Protein AF-A0A0E0A949-F1 (afdb_monomer_lite)

InterPro domains:
  IPR022618 Defensin-like protein 20-28 [PF10868] (15-62)
  IPR022618 Defensin-like protein 20-28 [PTHR34453] (5-62)

Radius of gyration: 12.68 Å; chains: 1; bounding box: 22×45×23 Å

Secondary structure (DSSP, 8-state):
---------PPPPPTTEEESEETTEES--GGGHHHHHHHHTTTSSEEEEEEETTEEEEEEE-

Sequence (62 aa):
MARMIITAAAAEPNCCVDFHSWAKNTGCSPEQSDDCNTWCQSQCRGGECKPRGGRHFCHCFC

Foldseek 3Di:
DDDPPPPPPFPQDDAQDWACGGDNDGFDDQVCQVVLQVRLVVPAPGWGWDDDPNTTTIHGHD

pLDDT: mean 84.18, std 15.53, range [44.03, 96.5]

Organism: NCBI:txid40148

Structure (mmCIF, N/CA/C/O backbone):
data_AF-A0A0E0A949-F1
#
_entry.id   AF-A0A0E0A949-F1
#
loop_
_atom_site.group_PDB
_atom_site.id
_atom_site.type_symbol
_atom_site.label_atom_id
_atom_site.label_alt_id
_atom_site.label_comp_id
_atom_site.label_asym_id
_atom_site.label_entity_id
_atom_site.label_seq_id
_atom_site.pdbx_PDB_ins_code
_atom_site.Cartn_x
_atom_site.Cartn_y
_atom_site.Cartn_z
_atom_site.occupancy
_atom_site.B_iso_or_equiv
_atom_site.auth_seq_id
_atom_site.auth_comp_id
_atom_site.auth_asym_id
_atom_site.auth_atom_id
_atom_site.pdbx_PDB_model_num
ATOM 1 N N . MET A 1 1 ? 1.765 37.171 -2.670 1.00 49.00 1 MET A N 1
ATOM 2 C CA . MET A 1 1 ? 1.976 35.958 -3.490 1.00 49.00 1 MET A CA 1
ATOM 3 C C . MET A 1 1 ? 1.532 34.742 -2.671 1.00 49.00 1 MET A C 1
ATOM 5 O O . MET A 1 1 ? 2.322 34.236 -1.885 1.00 49.00 1 MET A O 1
ATOM 9 N N . ALA A 1 2 ? 0.268 34.317 -2.748 1.00 44.03 2 ALA A N 1
ATOM 10 C CA . ALA A 1 2 ? -0.175 33.110 -2.043 1.00 44.03 2 ALA A CA 1
ATOM 11 C C . ALA A 1 2 ? 0.220 31.884 -2.882 1.00 44.03 2 ALA A C 1
ATOM 13 O O . ALA A 1 2 ? -0.331 31.663 -3.957 1.00 44.03 2 ALA A O 1
ATOM 14 N N . ARG A 1 3 ? 1.230 31.130 -2.435 1.00 53.91 3 ARG A N 1
ATOM 15 C CA . ARG A 1 3 ? 1.602 29.850 -3.048 1.00 53.91 3 ARG A CA 1
A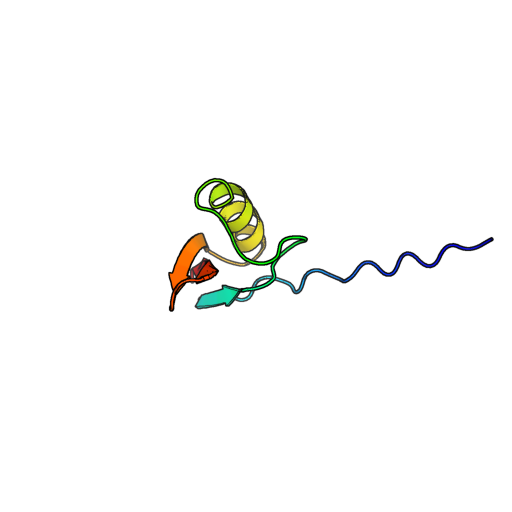TOM 16 C C . ARG A 1 3 ? 0.581 28.808 -2.596 1.00 53.91 3 ARG A C 1
ATOM 18 O O . ARG A 1 3 ? 0.634 28.369 -1.453 1.00 53.91 3 ARG A O 1
ATOM 25 N N . MET A 1 4 ? -0.349 28.433 -3.472 1.00 46.34 4 MET A N 1
ATOM 26 C CA . MET A 1 4 ? -1.148 27.224 -3.271 1.00 46.34 4 MET A CA 1
ATOM 27 C C . MET A 1 4 ? -0.199 26.029 -3.372 1.00 46.34 4 MET A C 1
ATOM 29 O O . MET A 1 4 ? 0.247 25.664 -4.459 1.00 46.34 4 MET A O 1
ATOM 33 N N . ILE A 1 5 ? 0.172 25.466 -2.224 1.00 57.25 5 ILE A N 1
ATOM 34 C CA . ILE A 1 5 ? 0.850 24.176 -2.171 1.00 57.25 5 ILE A CA 1
ATOM 35 C C . ILE A 1 5 ? -0.229 23.146 -2.491 1.00 57.25 5 ILE A C 1
ATOM 37 O O . ILE A 1 5 ? -1.090 22.870 -1.660 1.00 57.25 5 ILE A O 1
ATOM 41 N N . ILE A 1 6 ? -0.215 22.608 -3.710 1.00 49.66 6 ILE A N 1
ATOM 4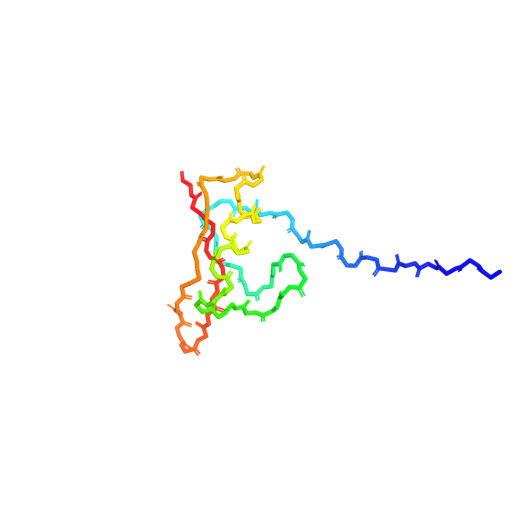2 C CA . ILE A 1 6 ? -0.952 21.385 -4.023 1.00 49.66 6 ILE A CA 1
ATOM 43 C C . ILE A 1 6 ? -0.200 20.271 -3.294 1.00 49.66 6 ILE A C 1
ATOM 45 O O . ILE A 1 6 ? 0.703 19.642 -3.841 1.00 49.66 6 ILE A O 1
ATOM 49 N N . THR A 1 7 ? -0.503 20.067 -2.014 1.00 48.78 7 THR A N 1
ATOM 50 C CA . THR A 1 7 ? -0.197 18.797 -1.367 1.00 48.78 7 THR A CA 1
ATOM 51 C C . THR A 1 7 ? -1.071 17.781 -2.076 1.00 48.78 7 THR A C 1
ATOM 53 O O . THR A 1 7 ? -2.276 17.742 -1.839 1.00 48.78 7 THR A O 1
ATOM 56 N N . ALA A 1 8 ? -0.485 16.997 -2.985 1.00 48.78 8 ALA A N 1
ATOM 57 C CA . ALA A 1 8 ? -1.064 15.714 -3.344 1.00 48.78 8 ALA A CA 1
ATOM 58 C C . ALA A 1 8 ? -1.250 14.985 -2.013 1.00 48.78 8 ALA A C 1
ATOM 60 O O . ALA A 1 8 ? -0.267 14.584 -1.386 1.00 48.78 8 ALA A O 1
ATOM 61 N N . ALA A 1 9 ? -2.483 14.974 -1.507 1.00 50.16 9 ALA A N 1
ATOM 62 C CA . ALA A 1 9 ? -2.807 14.230 -0.313 1.00 50.16 9 ALA A CA 1
ATOM 63 C C . ALA A 1 9 ? -2.458 12.791 -0.663 1.00 50.16 9 ALA A C 1
ATOM 65 O O . ALA A 1 9 ? -3.064 12.203 -1.560 1.00 50.16 9 ALA A O 1
ATOM 66 N N . ALA A 1 10 ? -1.401 12.280 -0.039 1.00 58.62 10 ALA A N 1
ATOM 67 C CA . ALA A 1 10 ? -1.138 10.863 -0.058 1.00 58.62 10 ALA A CA 1
ATOM 68 C C . ALA A 1 10 ? -2.450 10.189 0.328 1.00 58.62 10 ALA A C 1
ATOM 70 O O . ALA A 1 10 ? -2.992 10.520 1.384 1.00 58.62 10 ALA A O 1
ATOM 71 N N . ALA A 1 11 ? -2.994 9.339 -0.544 1.00 67.81 11 ALA A N 1
ATOM 72 C CA . ALA A 1 11 ? -4.212 8.614 -0.220 1.00 67.81 11 ALA A CA 1
ATOM 73 C C . ALA A 1 11 ? -4.015 7.933 1.139 1.00 67.81 11 ALA A C 1
ATOM 75 O O . ALA A 1 11 ? -2.924 7.439 1.424 1.00 67.81 11 ALA A O 1
ATOM 76 N N . GLU A 1 12 ? -5.026 7.961 1.998 1.00 82.56 12 GLU A N 1
ATOM 77 C CA . GLU A 1 12 ? -4.937 7.272 3.280 1.00 82.56 12 GLU A CA 1
ATOM 78 C C . GLU A 1 12 ? -4.824 5.753 3.047 1.00 82.56 12 GLU A C 1
ATOM 80 O O . GLU A 1 12 ? -5.416 5.231 2.089 1.00 82.56 12 GLU A O 1
ATOM 85 N N . PRO A 1 13 ? -4.039 5.029 3.866 1.00 88.81 13 PRO A N 1
ATOM 86 C CA . PRO A 1 13 ? -3.848 3.599 3.673 1.00 88.81 13 PRO A CA 1
ATOM 87 C C . PRO A 1 13 ? -5.162 2.854 3.922 1.00 88.81 13 PRO A C 1
ATOM 89 O O . PRO A 1 13 ? -5.786 2.998 4.968 1.00 88.81 13 PRO A O 1
ATOM 92 N N . ASN A 1 14 ? -5.556 2.021 2.959 1.00 92.88 14 ASN A N 1
ATOM 93 C CA . ASN A 1 14 ? -6.629 1.042 3.127 1.00 92.88 14 ASN A CA 1
ATOM 94 C C . ASN A 1 14 ? -6.004 -0.328 3.410 1.00 92.88 14 ASN A C 1
ATOM 96 O O . ASN A 1 14 ? -5.006 -0.699 2.792 1.00 92.88 14 ASN A O 1
ATOM 100 N N . CYS A 1 15 ? -6.583 -1.097 4.327 1.00 94.25 15 CYS A N 1
ATOM 101 C CA . CYS A 1 15 ? -6.013 -2.382 4.733 1.00 94.25 15 CYS A CA 1
ATOM 102 C C . CYS A 1 15 ? -6.319 -3.492 3.716 1.00 94.25 15 CYS A C 1
ATOM 104 O O . CYS A 1 15 ? -7.348 -3.461 3.044 1.00 94.25 15 CYS A O 1
ATOM 106 N N . CYS A 1 16 ? -5.429 -4.482 3.620 1.00 94.56 16 CYS A N 1
ATOM 107 C CA . CYS A 1 16 ? -5.435 -5.561 2.624 1.00 94.56 16 CYS A CA 1
ATOM 108 C C . CYS A 1 16 ? -5.331 -5.090 1.163 1.00 94.56 16 CYS A C 1
ATOM 110 O O . CYS A 1 16 ? -5.861 -5.738 0.259 1.00 94.56 16 CYS A O 1
ATOM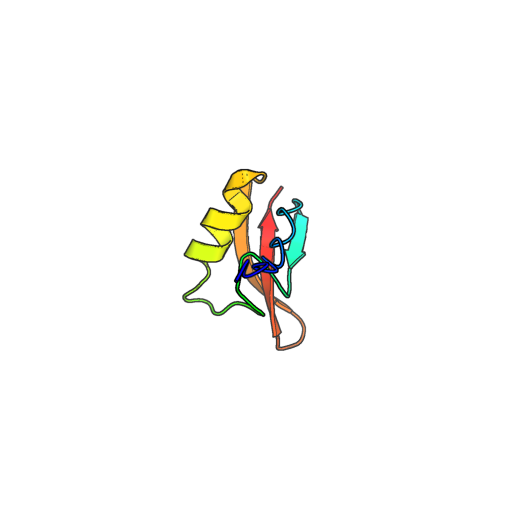 112 N N . VAL A 1 17 ? -4.640 -3.975 0.919 1.00 92.69 17 VAL A N 1
ATOM 113 C CA . VAL A 1 17 ? -4.483 -3.385 -0.418 1.00 92.69 17 VAL A CA 1
ATOM 114 C C . VAL A 1 17 ? -3.004 -3.207 -0.758 1.00 92.69 17 VAL A C 1
ATOM 116 O O . VAL A 1 17 ? -2.195 -2.839 0.094 1.00 92.69 17 VAL A O 1
ATOM 119 N N . ASP A 1 18 ? -2.666 -3.461 -2.025 1.00 92.56 18 ASP A N 1
ATOM 120 C CA . ASP A 1 18 ? -1.363 -3.158 -2.618 1.00 92.56 18 ASP A CA 1
ATOM 121 C C . ASP A 1 18 ? -1.350 -1.727 -3.176 1.00 92.56 18 ASP A C 1
ATOM 123 O O . ASP A 1 18 ? -2.1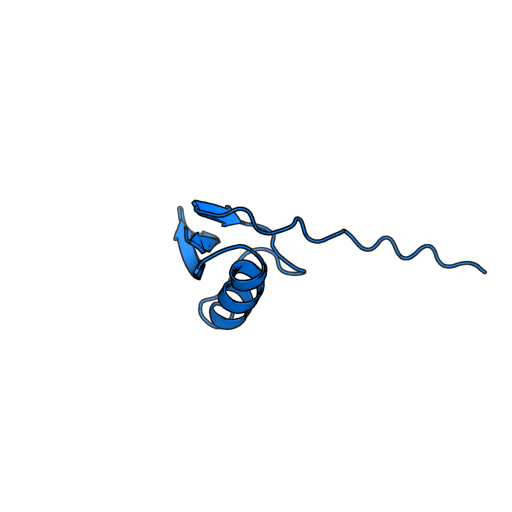09 -1.391 -4.089 1.00 92.56 18 ASP A O 1
ATOM 127 N N . PHE A 1 19 ? -0.440 -0.891 -2.684 1.00 91.88 19 PHE A N 1
ATOM 128 C CA . PHE A 1 19 ? -0.258 0.480 -3.145 1.00 91.88 19 PHE A CA 1
ATOM 129 C C . PHE A 1 19 ? 0.998 0.615 -3.996 1.00 91.88 19 PHE A C 1
ATOM 131 O O . PHE A 1 19 ? 2.125 0.417 -3.534 1.00 91.88 19 PHE A O 1
ATOM 138 N N . HIS A 1 20 ? 0.804 1.009 -5.256 1.00 90.31 20 HIS A N 1
ATOM 139 C CA . HIS A 1 20 ? 1.920 1.425 -6.104 1.00 90.31 20 HIS A CA 1
ATOM 140 C C . HIS A 1 20 ? 2.386 2.840 -5.772 1.00 90.31 20 HIS A C 1
ATOM 142 O O . HIS A 1 20 ? 3.547 3.152 -5.965 1.00 90.31 20 HIS A O 1
ATOM 148 N N . SER A 1 21 ? 1.502 3.690 -5.263 1.00 90.12 21 SER A N 1
ATOM 149 C CA . SER A 1 21 ? 1.839 5.030 -4.796 1.00 90.12 21 SER A CA 1
ATOM 150 C C . SER A 1 21 ? 1.242 5.199 -3.410 1.00 90.12 21 SER A C 1
ATOM 152 O O . SER A 1 21 ? 0.050 4.964 -3.220 1.00 90.12 21 SER A O 1
ATOM 154 N N . TRP A 1 22 ? 2.082 5.558 -2.449 1.00 89.00 22 TRP A N 1
ATOM 155 C CA . TRP A 1 22 ? 1.742 5.625 -1.031 1.00 89.00 22 TRP A CA 1
ATOM 156 C C . TRP A 1 22 ? 2.592 6.698 -0.362 1.00 89.00 22 TRP A C 1
ATOM 158 O O . TRP A 1 22 ? 3.733 6.922 -0.768 1.00 89.00 22 TRP A O 1
ATOM 168 N N . ALA A 1 23 ? 2.056 7.386 0.649 1.00 85.75 23 ALA A N 1
ATOM 169 C CA . ALA A 1 23 ? 2.710 8.565 1.222 1.00 85.75 23 ALA A CA 1
ATOM 170 C C . ALA A 1 23 ? 3.199 9.531 0.108 1.00 85.75 23 ALA A C 1
ATOM 172 O O . ALA A 1 23 ? 2.402 10.070 -0.659 1.00 85.75 23 ALA A O 1
ATOM 173 N N . LYS A 1 24 ? 4.515 9.728 -0.016 1.00 86.00 24 LYS A N 1
ATOM 174 C CA . LYS A 1 24 ? 5.152 10.524 -1.084 1.00 86.00 24 LYS A CA 1
ATOM 175 C C . LYS A 1 24 ? 5.970 9.667 -2.061 1.00 86.00 24 LYS A C 1
ATOM 177 O O . LYS A 1 24 ? 6.703 10.211 -2.883 1.00 86.00 24 LYS A O 1
ATOM 182 N N . ASN A 1 25 ? 5.852 8.347 -1.961 1.00 84.31 25 ASN A N 1
ATOM 183 C CA . ASN A 1 25 ? 6.647 7.370 -2.690 1.00 84.31 25 ASN A CA 1
ATOM 184 C C . ASN A 1 25 ? 5.851 6.766 -3.855 1.00 84.31 25 ASN A C 1
ATOM 186 O O . ASN A 1 25 ? 4.624 6.652 -3.814 1.00 84.31 25 ASN A O 1
ATOM 190 N N . THR A 1 26 ? 6.565 6.367 -4.908 1.00 87.88 26 THR A N 1
ATOM 191 C CA . THR A 1 26 ? 6.031 5.544 -6.002 1.00 87.88 26 THR A CA 1
ATOM 192 C C . THR A 1 26 ? 6.886 4.291 -6.130 1.00 87.88 26 THR A C 1
ATOM 194 O O . THR A 1 26 ? 8.107 4.365 -6.225 1.00 87.88 26 THR A O 1
ATOM 197 N N . GLY A 1 27 ? 6.233 3.137 -6.123 1.00 84.62 27 GLY A N 1
ATOM 198 C CA . GLY A 1 27 ? 6.825 1.844 -5.838 1.00 84.62 27 GLY A CA 1
ATOM 199 C C . GLY A 1 27 ? 7.224 1.716 -4.372 1.00 84.62 27 GLY A C 1
ATOM 200 O O . GLY A 1 27 ? 6.900 2.548 -3.526 1.00 84.62 27 GLY A O 1
ATOM 201 N N . CYS A 1 28 ? 7.944 0.647 -4.076 1.00 86.25 28 CYS A N 1
ATOM 202 C CA . CYS A 1 28 ? 8.668 0.521 -2.828 1.00 86.25 28 CYS A CA 1
ATOM 203 C C . CYS A 1 28 ? 9.952 -0.278 -3.059 1.00 86.25 28 CYS A C 1
ATOM 205 O O . CYS A 1 28 ? 9.961 -1.189 -3.873 1.00 86.25 28 CYS A O 1
ATOM 207 N N . SER A 1 29 ? 11.032 0.023 -2.354 1.00 85.56 29 SER A N 1
ATOM 208 C CA . SER A 1 29 ? 12.204 -0.860 -2.301 1.00 85.56 29 SER A CA 1
ATOM 209 C C . SER A 1 29 ? 12.202 -1.640 -0.983 1.00 85.56 29 SER A C 1
ATOM 211 O O . SER A 1 29 ? 11.589 -1.176 -0.026 1.00 85.56 29 SER A O 1
ATOM 213 N N . PRO A 1 30 ? 12.907 -2.779 -0.870 1.00 81.69 30 PRO A N 1
ATOM 214 C CA . PRO A 1 30 ? 13.023 -3.502 0.402 1.00 81.69 30 PRO A CA 1
ATOM 215 C C . PRO A 1 30 ? 13.480 -2.613 1.572 1.00 81.69 30 PRO A C 1
ATOM 217 O O . PRO A 1 30 ? 12.978 -2.746 2.680 1.00 81.69 30 PRO A O 1
ATOM 220 N N . GLU A 1 31 ? 14.362 -1.644 1.307 1.00 87.75 31 GLU A N 1
ATOM 221 C CA . GLU A 1 31 ? 14.845 -0.658 2.289 1.00 87.75 31 GLU A CA 1
ATOM 222 C C . GLU A 1 31 ? 13.763 0.325 2.768 1.00 87.75 31 GLU A C 1
ATOM 224 O O . GLU A 1 31 ? 13.887 0.903 3.838 1.00 87.75 31 GLU A O 1
ATOM 229 N N . GLN A 1 32 ? 12.689 0.509 1.997 1.00 89.12 32 GLN A N 1
ATOM 230 C CA . GLN A 1 32 ? 11.554 1.374 2.341 1.00 89.12 32 GLN A CA 1
ATOM 231 C C . GLN A 1 32 ? 10.423 0.590 3.026 1.00 89.12 32 GLN A C 1
ATOM 233 O O . GLN A 1 32 ? 9.327 1.120 3.221 1.00 89.12 32 GLN A O 1
ATOM 238 N N . SER A 1 33 ? 10.651 -0.681 3.380 1.00 90.25 33 SER A N 1
ATOM 239 C CA . SER A 1 33 ? 9.622 -1.500 4.020 1.00 90.25 33 SER A CA 1
ATOM 240 C C . SER A 1 33 ? 9.218 -0.963 5.395 1.00 90.25 33 SER A C 1
ATOM 242 O O . SER A 1 33 ? 8.039 -1.034 5.729 1.00 90.25 33 SER A O 1
ATOM 244 N N . ASP A 1 34 ? 10.143 -0.376 6.160 1.00 94.50 34 ASP A N 1
ATOM 245 C CA . ASP A 1 34 ? 9.827 0.244 7.456 1.00 94.50 34 ASP A CA 1
ATOM 246 C C . ASP A 1 34 ? 8.987 1.520 7.303 1.00 94.50 34 ASP A C 1
ATOM 248 O O . ASP A 1 34 ? 8.051 1.753 8.073 1.00 94.50 34 ASP A O 1
ATOM 252 N N . ASP A 1 35 ? 9.258 2.317 6.266 1.00 93.94 35 ASP A N 1
ATOM 253 C CA . ASP A 1 35 ? 8.452 3.492 5.928 1.00 93.94 35 ASP A CA 1
ATOM 254 C C . ASP A 1 35 ? 7.039 3.078 5.488 1.00 93.94 35 ASP A C 1
ATOM 256 O O . ASP A 1 35 ? 6.048 3.662 5.934 1.00 93.94 35 ASP A O 1
ATOM 260 N N . CYS A 1 36 ? 6.933 2.038 4.650 1.00 94.56 36 CYS A N 1
ATOM 261 C CA . CYS A 1 36 ? 5.656 1.445 4.243 1.00 94.56 36 CYS A CA 1
ATOM 262 C C . CYS A 1 36 ? 4.885 0.929 5.460 1.00 94.56 36 CYS A C 1
ATOM 264 O O . CYS A 1 36 ? 3.701 1.237 5.620 1.00 94.56 36 CYS A O 1
ATOM 266 N N . ASN A 1 37 ? 5.564 0.207 6.355 1.00 95.50 37 ASN A N 1
ATOM 267 C CA . ASN A 1 37 ? 4.974 -0.280 7.590 1.00 95.50 37 ASN A CA 1
ATOM 268 C C . ASN A 1 37 ? 4.431 0.872 8.438 1.00 95.50 37 ASN A C 1
ATOM 270 O O . ASN A 1 37 ? 3.259 0.859 8.805 1.00 95.50 37 ASN A O 1
ATOM 274 N N . THR A 1 38 ? 5.254 1.889 8.690 1.00 95.38 38 THR A N 1
ATOM 275 C CA . THR A 1 38 ? 4.885 3.061 9.497 1.00 95.38 38 THR A CA 1
ATOM 276 C C . THR A 1 38 ? 3.686 3.796 8.902 1.00 95.38 38 THR A C 1
ATOM 278 O O . THR A 1 38 ? 2.764 4.172 9.626 1.00 95.38 38 THR A O 1
ATOM 281 N N . TRP A 1 39 ? 3.659 3.969 7.579 1.00 93.94 39 TRP A N 1
ATOM 282 C CA . TRP A 1 39 ? 2.528 4.584 6.891 1.00 93.94 39 TRP A CA 1
ATOM 283 C C . TRP A 1 39 ? 1.245 3.758 7.064 1.00 93.94 39 TRP A C 1
ATOM 285 O O . TRP A 1 39 ? 0.232 4.301 7.511 1.00 93.94 39 TRP A O 1
ATOM 295 N N . CYS A 1 40 ? 1.292 2.449 6.803 1.00 95.19 40 CYS A N 1
ATOM 296 C CA . CYS A 1 40 ? 0.141 1.560 6.967 1.00 95.19 40 CYS A CA 1
ATOM 297 C C . CYS A 1 40 ? -0.338 1.460 8.426 1.00 95.19 40 CYS A C 1
ATOM 299 O O . CYS A 1 40 ? -1.543 1.393 8.653 1.00 95.19 40 CYS A O 1
ATOM 301 N N . GLN A 1 41 ? 0.558 1.498 9.421 1.00 95.69 41 GLN A N 1
ATOM 302 C CA . GLN A 1 41 ? 0.208 1.411 10.851 1.00 95.69 41 GLN A CA 1
ATOM 303 C C . GLN A 1 41 ? -0.703 2.545 11.344 1.00 95.69 41 GLN A C 1
ATOM 305 O O . GLN A 1 41 ? -1.308 2.421 12.407 1.00 95.69 41 GLN A O 1
ATOM 310 N N . SER A 1 42 ? -0.841 3.633 10.579 1.00 92.06 42 SER A N 1
ATOM 311 C CA . SER A 1 42 ? -1.786 4.706 10.905 1.00 92.06 42 SER A CA 1
ATOM 312 C C . SER A 1 42 ? -3.252 4.251 10.888 1.00 92.06 42 SER A C 1
ATOM 314 O O . SER A 1 42 ? -4.053 4.803 11.640 1.00 92.06 42 SER A O 1
ATOM 316 N N . GLN A 1 43 ? -3.601 3.245 10.073 1.00 92.56 43 GLN A N 1
ATOM 317 C CA . GLN A 1 43 ? -4.970 2.708 9.972 1.00 92.56 43 GLN A CA 1
ATOM 318 C C . GLN A 1 43 ? -5.052 1.170 9.970 1.00 92.56 43 GLN A C 1
ATOM 320 O O . GLN A 1 43 ? -6.133 0.610 10.138 1.00 92.56 43 GLN A O 1
ATOM 325 N N . CYS A 1 44 ? -3.927 0.475 9.797 1.00 95.25 44 CYS A N 1
ATOM 326 C CA . CYS A 1 44 ? -3.847 -0.967 9.561 1.00 95.25 44 CYS A CA 1
ATOM 327 C C . CYS A 1 44 ? -2.874 -1.653 10.536 1.00 95.25 44 CYS A C 1
ATOM 329 O O . CYS A 1 44 ? -2.188 -0.992 11.313 1.00 95.25 44 CYS A O 1
ATOM 331 N N . ARG A 1 45 ? -2.769 -2.992 10.506 1.00 96.50 45 ARG A N 1
ATOM 332 C CA . ARG A 1 45 ? -1.855 -3.735 11.412 1.00 96.50 45 ARG A CA 1
ATOM 333 C C . ARG A 1 45 ? -0.375 -3.547 11.076 1.00 96.50 45 ARG A C 1
ATOM 335 O O . ARG A 1 45 ? 0.490 -3.872 11.886 1.00 96.50 45 ARG A O 1
ATOM 342 N N . GLY A 1 46 ? -0.100 -3.020 9.892 1.00 95.56 46 GLY A N 1
ATOM 343 C CA . GLY A 1 46 ? 1.225 -2.708 9.394 1.00 95.56 46 GLY A CA 1
ATOM 344 C C . GLY A 1 46 ? 1.281 -2.849 7.890 1.00 95.56 46 GLY A C 1
ATOM 345 O O . GLY A 1 46 ? 0.246 -2.959 7.229 1.00 95.56 46 GLY A O 1
ATOM 346 N N . GLY A 1 47 ? 2.488 -2.852 7.354 1.00 94.88 47 GLY A N 1
ATOM 347 C CA . GLY A 1 47 ? 2.697 -3.021 5.929 1.00 94.88 47 GLY A CA 1
ATOM 348 C C . GLY A 1 47 ? 4.080 -3.540 5.598 1.00 94.88 47 GLY A C 1
ATOM 349 O O . GLY A 1 47 ? 4.993 -3.486 6.415 1.00 94.88 47 GLY A O 1
ATOM 350 N N . GLU A 1 48 ? 4.223 -4.076 4.396 1.00 95.00 48 GLU A N 1
ATOM 351 C CA . GLU A 1 48 ? 5.504 -4.558 3.893 1.00 95.00 48 GLU A CA 1
ATOM 352 C C . GLU A 1 48 ? 5.591 -4.343 2.387 1.00 95.00 48 GLU A C 1
ATOM 354 O O . GLU A 1 48 ? 4.589 -4.393 1.666 1.00 95.00 48 GLU A O 1
ATOM 359 N N . CYS A 1 49 ? 6.808 -4.157 1.893 1.00 93.62 49 CYS A N 1
ATOM 360 C CA . CYS A 1 49 ? 7.038 -4.012 0.470 1.00 93.62 49 CYS A CA 1
ATOM 361 C C . CYS A 1 49 ? 7.138 -5.360 -0.232 1.00 93.62 49 CYS A C 1
ATOM 363 O O . CYS A 1 49 ? 8.116 -6.094 -0.100 1.00 93.62 49 CYS A O 1
ATOM 365 N N . LYS 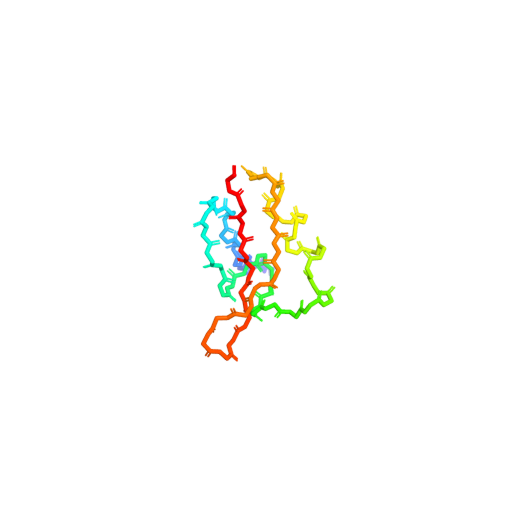A 1 50 ? 6.109 -5.679 -1.019 1.00 91.50 50 LYS A N 1
ATOM 366 C CA . LYS A 1 50 ? 5.964 -6.964 -1.701 1.00 91.50 50 LYS A CA 1
ATOM 367 C C . LYS A 1 50 ? 6.231 -6.830 -3.205 1.00 91.50 50 LYS A C 1
ATOM 369 O O . LYS A 1 50 ? 5.683 -5.931 -3.850 1.00 91.50 50 LYS A O 1
ATOM 374 N N . PRO A 1 51 ? 7.006 -7.748 -3.811 1.00 90.56 51 PRO A N 1
ATOM 375 C CA . PRO A 1 51 ? 7.105 -7.846 -5.261 1.00 90.56 51 PRO A CA 1
ATOM 376 C C . PRO A 1 51 ? 5.831 -8.469 -5.863 1.00 90.56 51 PRO A C 1
ATOM 378 O O . PRO A 1 51 ? 5.329 -9.494 -5.387 1.00 90.56 51 PRO A O 1
ATOM 381 N N . ARG A 1 52 ? 5.314 -7.869 -6.939 1.00 87.44 52 ARG A N 1
ATOM 382 C CA . ARG A 1 52 ? 4.200 -8.346 -7.775 1.00 87.44 52 ARG A CA 1
ATOM 383 C C . ARG A 1 52 ? 4.488 -8.005 -9.240 1.00 87.44 52 ARG A C 1
ATOM 385 O O . ARG A 1 52 ? 4.670 -6.842 -9.585 1.00 87.44 52 ARG A O 1
ATOM 392 N N . GLY A 1 53 ? 4.562 -9.012 -10.112 1.00 83.62 53 GLY A N 1
ATOM 393 C CA . GLY A 1 53 ? 4.730 -8.795 -11.559 1.00 83.62 53 GLY A CA 1
ATOM 394 C C . GLY A 1 53 ? 5.956 -7.953 -11.950 1.00 83.62 53 GLY A C 1
ATOM 395 O O . GLY A 1 53 ? 5.870 -7.137 -12.861 1.00 83.62 53 GLY A O 1
ATOM 396 N N . GLY A 1 54 ? 7.078 -8.092 -11.231 1.00 84.50 54 GLY A N 1
ATOM 397 C CA . GLY A 1 54 ? 8.315 -7.343 -11.502 1.00 84.50 54 GLY A CA 1
ATOM 398 C C . GLY A 1 54 ? 8.336 -5.901 -10.978 1.00 84.50 54 GLY A C 1
ATOM 399 O O . GLY A 1 54 ? 9.305 -5.183 -11.209 1.00 84.50 54 GLY A O 1
ATOM 400 N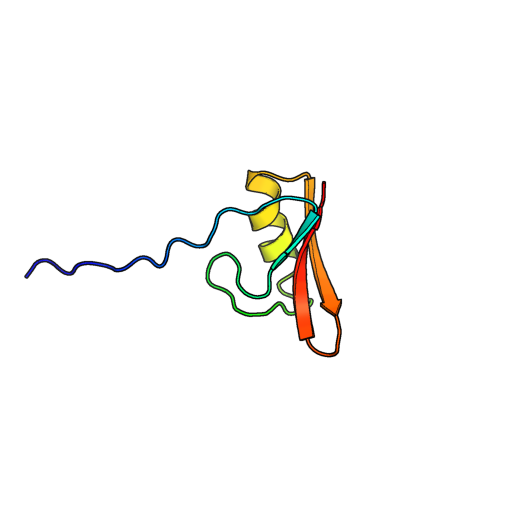 N . ARG A 1 55 ? 7.298 -5.470 -10.255 1.00 87.19 55 ARG A N 1
ATOM 401 C CA . ARG A 1 55 ? 7.266 -4.200 -9.519 1.00 87.19 55 ARG A CA 1
ATOM 402 C C . ARG A 1 55 ? 7.073 -4.472 -8.038 1.00 87.19 55 ARG A C 1
ATOM 404 O O . ARG A 1 55 ? 6.592 -5.531 -7.654 1.00 87.19 55 ARG A O 1
ATOM 411 N N . HIS A 1 56 ? 7.440 -3.512 -7.211 1.00 91.19 56 HIS A N 1
ATOM 412 C CA . HIS A 1 56 ? 7.246 -3.593 -5.773 1.00 91.19 56 HIS A CA 1
ATOM 413 C C . HIS A 1 56 ? 6.149 -2.623 -5.346 1.00 91.19 56 HIS A C 1
ATOM 415 O O . HIS A 1 56 ? 6.051 -1.508 -5.871 1.00 91.19 56 HIS A O 1
ATOM 421 N N . PHE A 1 57 ? 5.327 -3.072 -4.408 1.00 92.94 57 PHE A N 1
ATOM 422 C CA . PHE A 1 57 ? 4.167 -2.359 -3.889 1.00 92.94 57 PHE A CA 1
ATOM 423 C C . PHE A 1 57 ? 4.236 -2.366 -2.370 1.00 92.94 57 PHE A C 1
ATOM 425 O O . PHE A 1 57 ? 4.695 -3.346 -1.784 1.00 92.94 57 PHE A O 1
ATOM 432 N N . CYS A 1 58 ? 3.770 -1.295 -1.741 1.00 94.31 58 CYS A N 1
ATOM 433 C CA . CYS A 1 58 ? 3.534 -1.300 -0.306 1.00 94.31 58 CYS A CA 1
ATOM 434 C C . CYS A 1 58 ? 2.197 -2.000 -0.046 1.00 94.31 58 CYS A C 1
ATOM 436 O O . CYS A 1 58 ? 1.155 -1.507 -0.475 1.00 94.31 58 CYS A O 1
ATOM 438 N N . HIS A 1 59 ? 2.223 -3.164 0.595 1.00 95.25 59 HIS A N 1
ATOM 439 C CA . HIS A 1 59 ? 1.019 -3.897 0.969 1.00 95.25 59 HIS A CA 1
ATOM 440 C C . HIS A 1 59 ? 0.666 -3.584 2.420 1.00 95.25 59 HIS A C 1
ATOM 442 O O . HIS A 1 59 ? 1.447 -3.928 3.306 1.00 95.25 59 HIS A O 1
ATOM 448 N N . CYS A 1 60 ? -0.496 -2.979 2.675 1.00 95.56 60 CYS A N 1
ATOM 449 C CA . CYS A 1 60 ? -0.989 -2.791 4.041 1.00 95.56 60 CYS A CA 1
ATOM 450 C C . CYS A 1 60 ? -1.779 -4.024 4.497 1.00 95.56 60 CYS A C 1
ATOM 452 O O . CYS A 1 60 ? -2.692 -4.460 3.800 1.00 95.56 60 CYS A O 1
ATOM 454 N N . PHE A 1 61 ? -1.485 -4.563 5.678 1.00 94.69 61 PHE A N 1
ATOM 455 C CA . PHE A 1 61 ? -2.153 -5.747 6.228 1.00 94.69 61 PHE A CA 1
ATOM 456 C C . PHE A 1 61 ? -3.424 -5.394 7.010 1.00 94.69 61 PHE A C 1
ATOM 458 O O . PHE A 1 61 ? -3.421 -4.460 7.814 1.00 94.69 61 PHE A O 1
ATOM 465 N N . CYS A 1 62 ? -4.484 -6.187 6.833 1.00 92.88 62 CYS A N 1
ATOM 466 C CA . CYS A 1 62 ? -5.505 -6.335 7.870 1.00 92.88 62 CYS A CA 1
ATOM 467 C C . CYS A 1 62 ? -4.985 -7.240 9.010 1.00 92.88 62 CYS A C 1
ATOM 469 O O . CYS A 1 62 ? -5.696 -7.338 10.023 1.00 92.88 62 CYS A O 1
#